Protein AF-A0A7V9PZM3-F1 (afdb_monomer)

Foldseek 3Di:
DDDDDDDDDDDDDDDDDPDDDDDDPPPPPPPPPDPPFFFDPVQLVVLLVVQVKDKAQQDCPDPLSVLLCVLLPPQWIWIDDPNFTKIKGAAPWQVSLVVSCVSSDDPPDQWDWDDDTRMIIIGGPVRVVVSVSSVVSGDD

Sequence (140 aa):
MKAIASISAAVALAAVAAACGDGGASAGTTAVALPTEQYSLAATSRCLRTKDATIGPLRPRDARLRAMRDLAQRTSREVRLQGDIVGIAFQRDEAAASLLIELLRIPSDPYRLVQAGNVVVMSRRADRAAHSVVVNCLRP

Solvent-accessible surface area (backbone atoms only — not comparable to full-atom values): 8541 Å² total; per-residue (Å²): 142,81,85,87,82,86,82,87,87,87,80,89,81,89,85,86,86,87,77,90,75,88,89,75,90,71,78,76,75,75,75,72,73,72,77,71,79,54,60,33,71,67,48,19,49,52,48,36,45,79,67,70,32,49,76,46,74,48,64,62,85,45,73,65,49,31,49,48,30,68,75,44,42,89,42,24,27,26,39,35,38,100,85,30,56,31,42,37,28,56,41,96,36,45,69,57,22,53,50,50,49,60,74,65,62,58,90,92,52,72,58,47,77,44,78,56,69,17,28,33,39,38,27,40,78,85,24,49,69,48,46,53,54,52,63,74,28,64,30,80

Secondary structure (DSSP, 8-state):
----------------------------------------HHHHHHHHHHTT-EEEE---SSHHHHHHHHHHGGGEEEEEETTEEEEEEE-SSHHHHHHHHHHH--TT-SEEEEEETTEEEEEESTTHHHHHHHHHT---

Mean predicted aligned error: 12.62 Å

Radius of gyration: 24.44 Å; Cα contacts (8 Å, |Δi|>4): 191; chains: 1; bounding box: 77×36×56 Å

pLDDT: mean 82.35, std 21.05, range [37.53, 97.69]

Structure (mmCIF, N/CA/C/O backbone):
data_AF-A0A7V9PZM3-F1
#
_entry.id   AF-A0A7V9PZM3-F1
#
loop_
_atom_site.group_PDB
_atom_site.id
_atom_site.type_symbol
_atom_site.label_atom_id
_atom_site.label_alt_id
_atom_site.label_comp_id
_atom_site.label_asym_id
_atom_site.label_entity_id
_atom_site.label_seq_id
_atom_site.pdbx_PDB_ins_code
_atom_site.Cartn_x
_atom_site.Cartn_y
_atom_site.Cartn_z
_atom_site.occupancy
_atom_site.B_iso_or_equiv
_atom_site.auth_seq_id
_atom_site.auth_comp_id
_atom_site.auth_asym_id
_atom_site.auth_atom_id
_atom_site.pdbx_PDB_model_num
ATOM 1 N N . MET A 1 1 ? 60.271 16.947 7.441 1.00 45.50 1 MET A N 1
ATOM 2 C CA . MET A 1 1 ? 60.691 16.930 6.023 1.00 45.50 1 MET A CA 1
ATOM 3 C C . MET A 1 1 ? 60.392 15.561 5.434 1.00 45.50 1 MET A C 1
ATOM 5 O O . MET A 1 1 ? 61.050 14.605 5.817 1.00 45.50 1 MET A O 1
ATOM 9 N N . LYS A 1 2 ? 59.395 15.451 4.553 1.00 37.53 2 LYS A N 1
ATOM 10 C CA . LYS A 1 2 ? 59.352 14.437 3.487 1.00 37.53 2 LYS A CA 1
ATOM 11 C C . LYS A 1 2 ? 58.273 14.852 2.490 1.00 37.53 2 LYS A C 1
ATOM 13 O O . LYS A 1 2 ? 57.110 14.991 2.850 1.00 37.53 2 LYS A O 1
ATOM 18 N N . ALA A 1 3 ? 58.741 15.180 1.293 1.00 37.69 3 ALA A N 1
ATOM 19 C CA . ALA A 1 3 ? 57.973 15.685 0.171 1.00 37.69 3 ALA A CA 1
ATOM 20 C C . ALA A 1 3 ? 57.077 14.586 -0.409 1.00 37.69 3 ALA A C 1
ATOM 22 O O . ALA A 1 3 ? 57.507 13.439 -0.516 1.00 37.69 3 ALA A O 1
ATOM 23 N N . ILE A 1 4 ? 55.860 14.948 -0.813 1.00 48.19 4 ILE A N 1
ATOM 24 C CA . ILE A 1 4 ? 55.022 14.109 -1.670 1.00 48.19 4 ILE A CA 1
ATOM 25 C C . ILE A 1 4 ? 55.064 14.767 -3.045 1.00 48.19 4 ILE A C 1
ATOM 27 O O . ILE A 1 4 ? 54.527 15.855 -3.245 1.00 48.19 4 ILE A O 1
ATOM 31 N N . ALA A 1 5 ? 55.824 14.136 -3.935 1.00 44.22 5 ALA A N 1
ATOM 32 C CA . ALA A 1 5 ? 56.025 14.548 -5.310 1.00 44.22 5 ALA A CA 1
ATOM 33 C C . ALA A 1 5 ? 54.832 14.145 -6.190 1.00 44.22 5 ALA A C 1
ATOM 35 O O . ALA A 1 5 ? 54.188 13.116 -5.989 1.00 44.22 5 ALA A O 1
ATOM 36 N N . SER A 1 6 ? 54.580 15.005 -7.163 1.00 46.09 6 SER A N 1
ATOM 37 C CA . SER A 1 6 ? 53.597 14.982 -8.239 1.00 46.09 6 SER A CA 1
ATOM 38 C C . SER A 1 6 ? 53.897 13.948 -9.334 1.00 46.09 6 SER A C 1
ATOM 40 O O . SER A 1 6 ? 55.053 13.777 -9.707 1.00 46.09 6 SER A O 1
ATOM 42 N N . ILE A 1 7 ? 52.851 13.341 -9.915 1.00 47.91 7 ILE A N 1
ATOM 43 C CA . ILE A 1 7 ? 52.845 12.665 -11.235 1.00 47.91 7 ILE A CA 1
ATOM 44 C C . ILE A 1 7 ? 51.421 12.865 -11.802 1.00 47.91 7 ILE A C 1
ATOM 46 O O . ILE A 1 7 ? 50.461 12.409 -11.194 1.00 47.91 7 ILE A O 1
ATOM 50 N N . SER A 1 8 ? 51.185 13.824 -12.702 1.00 42.91 8 SER A N 1
ATOM 51 C CA . SER A 1 8 ? 51.320 13.790 -14.175 1.00 42.91 8 SER A CA 1
ATOM 52 C C . SER A 1 8 ? 50.243 12.963 -14.895 1.00 42.91 8 SER A C 1
ATOM 54 O O . SER A 1 8 ? 50.032 11.788 -14.621 1.00 42.91 8 SER A O 1
ATOM 56 N N . ALA A 1 9 ? 49.567 13.652 -15.816 1.00 46.47 9 ALA A N 1
ATOM 57 C CA . ALA A 1 9 ? 48.402 13.258 -16.599 1.00 46.47 9 ALA A CA 1
ATOM 58 C C . ALA A 1 9 ? 48.686 12.226 -17.704 1.00 46.47 9 ALA A C 1
ATOM 60 O O . ALA A 1 9 ? 49.789 12.182 -18.242 1.00 46.47 9 ALA A O 1
ATOM 61 N N . ALA A 1 10 ? 47.643 11.512 -18.140 1.00 43.69 10 ALA A N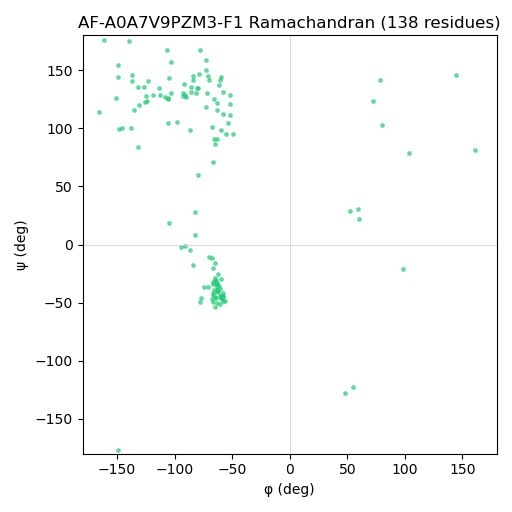 1
ATOM 62 C CA . ALA A 1 10 ? 47.546 10.984 -19.500 1.00 43.69 10 ALA A CA 1
ATOM 63 C C . ALA A 1 10 ? 46.072 10.869 -19.931 1.00 43.69 10 ALA A C 1
ATOM 65 O O . ALA A 1 10 ? 45.243 10.280 -19.241 1.00 43.69 10 ALA A O 1
ATOM 66 N N . VAL A 1 11 ? 45.777 11.488 -21.071 1.00 46.22 11 VAL A N 1
ATOM 67 C CA . VAL A 1 11 ? 44.507 11.508 -21.809 1.00 46.22 11 VAL A CA 1
ATOM 68 C C . VAL A 1 11 ? 44.632 10.557 -23.010 1.00 46.22 11 VAL A C 1
ATOM 70 O O . VAL A 1 11 ? 45.738 10.368 -23.511 1.00 46.22 11 VAL A O 1
ATOM 73 N N . ALA A 1 12 ? 43.476 10.090 -23.509 1.00 41.25 12 ALA A N 1
ATOM 74 C CA . ALA A 1 12 ? 43.221 9.378 -24.777 1.00 41.25 12 ALA A CA 1
ATOM 75 C C . ALA A 1 12 ? 43.587 7.874 -24.786 1.00 41.25 12 ALA A C 1
ATOM 77 O O . ALA A 1 12 ? 44.549 7.460 -24.162 1.00 41.25 12 ALA A O 1
ATOM 78 N N . LEU A 1 13 ? 42.839 6.964 -25.419 1.00 43.78 13 LEU A N 1
ATOM 79 C CA . LEU A 1 13 ? 42.109 7.041 -26.684 1.00 43.78 13 LEU A CA 1
ATOM 80 C C . LEU A 1 13 ? 40.855 6.145 -26.660 1.00 43.78 13 LEU A C 1
ATOM 82 O O . LEU A 1 13 ? 40.885 5.025 -26.155 1.00 43.78 13 LEU A O 1
ATOM 86 N N . ALA A 1 14 ? 39.791 6.611 -27.312 1.00 43.50 14 ALA A N 1
ATOM 87 C CA . ALA A 1 14 ? 38.744 5.751 -27.854 1.00 43.50 14 ALA A CA 1
ATOM 88 C C . ALA A 1 14 ? 39.159 5.219 -29.238 1.00 43.50 14 ALA A C 1
ATOM 90 O O . ALA A 1 14 ? 39.750 5.971 -30.011 1.00 43.50 14 ALA A O 1
ATOM 91 N N . ALA A 1 15 ? 38.771 3.976 -29.553 1.00 42.72 15 ALA A N 1
ATOM 92 C CA . ALA A 1 15 ? 38.011 3.586 -30.753 1.00 42.72 15 ALA A CA 1
ATOM 93 C C . ALA A 1 15 ? 38.395 2.213 -31.351 1.00 42.72 15 ALA A C 1
ATOM 95 O O . ALA A 1 15 ? 39.558 1.837 -31.442 1.00 42.72 15 ALA A O 1
ATOM 96 N N . VAL A 1 16 ? 37.339 1.578 -3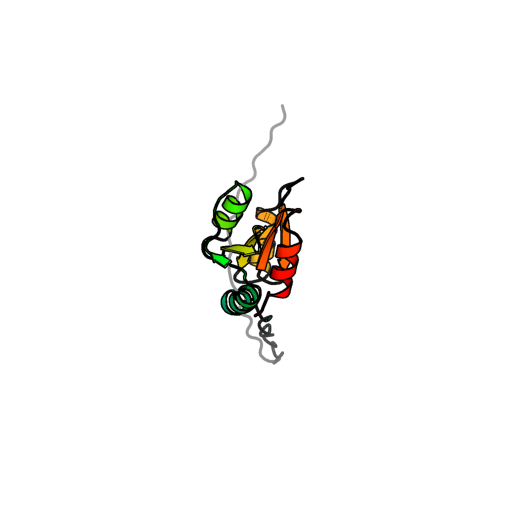1.874 1.00 48.09 16 VAL A N 1
ATOM 97 C CA . VAL A 1 16 ? 37.260 0.535 -32.912 1.00 48.09 16 VAL A CA 1
ATOM 98 C C . VAL A 1 16 ? 37.553 -0.915 -32.511 1.00 48.09 16 VAL A C 1
ATOM 100 O O . VAL A 1 16 ? 38.685 -1.381 -32.514 1.00 48.09 16 VAL A O 1
ATOM 103 N N . ALA A 1 17 ? 36.469 -1.680 -32.370 1.00 46.84 17 ALA A N 1
ATOM 104 C CA . ALA A 1 17 ? 36.431 -3.077 -32.788 1.00 46.84 17 ALA A CA 1
ATOM 105 C C . ALA A 1 17 ? 35.153 -3.306 -33.612 1.00 46.84 17 ALA A C 1
ATOM 107 O O . ALA A 1 17 ? 34.114 -3.707 -33.094 1.00 46.84 17 ALA A O 1
ATOM 108 N N . ALA A 1 18 ? 35.229 -2.990 -34.907 1.00 48.56 18 ALA A N 1
ATOM 109 C CA . ALA A 1 18 ? 34.333 -3.540 -35.913 1.00 48.56 18 ALA A CA 1
ATOM 110 C C . ALA A 1 18 ? 34.944 -4.868 -36.373 1.00 48.56 18 ALA A C 1
ATOM 112 O O . ALA A 1 18 ? 35.881 -4.881 -37.169 1.00 48.56 18 ALA A O 1
ATOM 113 N N . ALA A 1 19 ? 34.454 -5.979 -35.829 1.00 45.75 19 ALA A N 1
ATOM 114 C CA . ALA A 1 19 ? 34.777 -7.310 -36.320 1.00 45.75 19 ALA A CA 1
ATOM 115 C C . ALA A 1 19 ? 33.636 -7.772 -37.233 1.00 45.75 19 ALA A C 1
ATOM 117 O O . ALA A 1 19 ? 32.549 -8.105 -36.764 1.00 45.75 19 ALA A O 1
ATOM 118 N N . CYS A 1 20 ? 33.886 -7.757 -38.543 1.00 50.56 20 CYS A N 1
ATOM 119 C CA . CYS A 1 20 ? 33.139 -8.578 -39.487 1.00 50.56 20 CYS A CA 1
ATOM 120 C C . CYS A 1 20 ? 33.590 -10.028 -39.286 1.00 50.56 20 CYS A C 1
ATOM 122 O O . CYS A 1 20 ? 34.767 -10.338 -39.460 1.00 50.56 20 CYS A O 1
ATOM 124 N N . GLY A 1 21 ? 32.658 -10.889 -38.894 1.00 44.50 21 GLY A N 1
ATOM 125 C CA . GLY A 1 21 ? 32.854 -12.327 -38.788 1.00 44.50 21 GLY A CA 1
ATOM 126 C C . GLY A 1 21 ? 31.557 -13.027 -39.164 1.00 44.50 21 GLY A C 1
ATOM 127 O O . GLY A 1 21 ? 30.622 -13.075 -38.368 1.00 44.50 21 GLY A O 1
ATOM 128 N N . ASP A 1 22 ? 31.508 -13.516 -40.399 1.00 49.62 22 ASP A N 1
ATOM 129 C CA . ASP A 1 22 ? 30.539 -14.492 -40.883 1.00 49.62 22 ASP A CA 1
ATOM 130 C C . ASP A 1 22 ? 30.620 -15.796 -40.075 1.00 49.62 22 ASP A C 1
ATOM 132 O O . ASP A 1 22 ? 31.707 -16.267 -39.740 1.00 49.62 22 ASP A O 1
ATOM 136 N N . GLY A 1 23 ? 29.463 -16.425 -39.851 1.00 52.81 23 GLY A N 1
ATOM 137 C CA . GLY A 1 23 ? 29.387 -17.849 -39.517 1.00 52.81 23 GLY A CA 1
ATOM 138 C C . GLY A 1 23 ? 29.110 -18.169 -38.051 1.00 52.81 23 GLY A C 1
ATOM 139 O O . GLY A 1 23 ? 29.988 -18.601 -37.313 1.00 52.81 23 GLY A O 1
ATOM 140 N N . GLY A 1 24 ? 27.844 -18.053 -37.656 1.00 42.19 24 GLY A N 1
ATOM 141 C CA . GLY A 1 24 ? 27.352 -18.612 -36.403 1.00 42.19 24 GLY A CA 1
ATOM 142 C C . GLY A 1 24 ? 26.050 -17.960 -35.985 1.00 42.19 24 GLY A C 1
ATOM 143 O O . GLY A 1 24 ? 26.052 -17.057 -35.155 1.00 42.19 24 GLY A O 1
ATOM 144 N N . ALA A 1 25 ? 24.931 -18.413 -36.554 1.00 51.81 25 ALA A N 1
ATOM 145 C CA . ALA A 1 25 ? 23.600 -18.102 -36.050 1.00 51.81 25 ALA A CA 1
ATOM 146 C C . ALA A 1 25 ? 23.409 -18.757 -34.669 1.00 51.81 25 ALA A C 1
ATOM 148 O O . ALA A 1 25 ? 22.675 -19.728 -34.511 1.00 51.81 25 ALA A O 1
ATOM 149 N N . SER A 1 26 ? 24.093 -18.231 -33.654 1.00 45.50 26 SER A N 1
ATOM 150 C CA . SER A 1 26 ? 23.650 -18.363 -32.277 1.00 45.50 26 SER A CA 1
ATOM 151 C C . SER A 1 26 ? 22.386 -17.538 -32.190 1.00 45.50 26 SER A C 1
ATOM 153 O O . SER A 1 26 ? 22.433 -16.309 -32.156 1.00 45.50 26 SER A O 1
ATOM 155 N N . ALA A 1 27 ? 21.255 -18.237 -32.236 1.00 50.03 27 ALA A N 1
ATOM 156 C CA . ALA A 1 27 ? 19.959 -17.713 -31.870 1.00 50.03 27 ALA A CA 1
ATOM 157 C C . ALA A 1 27 ? 20.106 -17.035 -30.505 1.00 50.03 27 ALA A C 1
ATOM 159 O O . ALA A 1 27 ? 20.090 -17.679 -29.457 1.00 50.03 27 ALA A O 1
ATOM 160 N N . GLY A 1 28 ? 20.315 -15.719 -30.531 1.00 40.00 28 GLY A N 1
ATOM 161 C CA . GLY A 1 28 ? 20.123 -14.865 -29.384 1.00 40.00 28 GLY A CA 1
ATOM 162 C C . GLY A 1 28 ? 18.641 -14.929 -29.091 1.00 40.00 28 GLY A C 1
ATOM 163 O O . GLY A 1 28 ? 17.866 -14.134 -29.619 1.00 40.00 28 GLY A O 1
ATOM 164 N N . THR A 1 29 ? 18.241 -15.933 -28.313 1.00 48.47 29 THR A N 1
ATOM 165 C CA . THR A 1 29 ? 16.944 -15.976 -27.663 1.00 48.47 29 THR A CA 1
ATOM 166 C C . THR A 1 29 ? 16.872 -14.693 -26.863 1.00 48.47 29 THR A C 1
ATOM 168 O O . THR A 1 29 ? 17.411 -14.584 -25.763 1.00 48.47 29 THR A O 1
ATOM 171 N N . THR A 1 30 ? 16.255 -13.682 -27.468 1.00 52.50 30 THR A N 1
ATOM 172 C CA . THR A 1 30 ? 15.800 -12.505 -26.758 1.00 52.50 30 THR A CA 1
ATOM 173 C C . THR A 1 30 ? 14.714 -13.068 -25.868 1.00 52.50 30 THR A C 1
ATOM 175 O O . THR A 1 30 ? 13.588 -13.279 -26.312 1.00 52.50 30 THR A O 1
ATOM 178 N N . ALA A 1 31 ? 15.095 -13.472 -24.657 1.00 52.53 31 ALA A N 1
ATOM 179 C CA . ALA A 1 31 ? 14.150 -13.857 -23.637 1.00 52.53 31 ALA A CA 1
ATOM 180 C C . ALA A 1 31 ? 13.347 -12.592 -23.350 1.00 52.53 31 ALA A C 1
ATOM 182 O O . ALA A 1 31 ? 13.747 -11.741 -22.558 1.00 52.53 31 ALA A O 1
ATOM 183 N N . VAL A 1 32 ? 12.247 -12.426 -24.083 1.00 51.75 32 VAL A N 1
ATOM 184 C CA . VAL A 1 32 ? 11.179 -11.514 -23.720 1.00 51.75 32 VAL A CA 1
ATOM 185 C C . VAL A 1 32 ? 10.725 -12.036 -22.371 1.00 51.75 32 VAL A C 1
ATOM 187 O O . VAL A 1 32 ? 10.055 -13.065 -22.299 1.00 51.75 32 VAL A O 1
ATOM 190 N N . ALA A 1 33 ? 11.207 -11.403 -21.301 1.00 54.44 33 ALA A N 1
ATOM 191 C CA . ALA A 1 33 ? 10.730 -11.679 -19.964 1.00 54.44 33 ALA A CA 1
ATOM 192 C C . ALA A 1 33 ? 9.208 -11.551 -20.034 1.00 54.44 33 ALA A C 1
ATOM 194 O O . ALA A 1 33 ? 8.685 -10.471 -20.322 1.00 54.44 33 ALA A O 1
ATOM 195 N N . LEU A 1 34 ? 8.514 -12.682 -19.885 1.00 45.44 34 LEU A N 1
ATOM 196 C CA . LEU A 1 34 ? 7.064 -12.699 -19.785 1.00 45.44 34 LEU A CA 1
ATOM 197 C C . LEU A 1 34 ? 6.707 -11.700 -18.682 1.00 45.44 34 LEU A C 1
ATOM 199 O O . LEU A 1 34 ? 7.326 -11.764 -17.615 1.00 45.44 34 LEU A O 1
ATOM 203 N N . PRO A 1 35 ? 5.797 -10.746 -18.929 1.00 53.59 35 PRO A N 1
ATOM 204 C CA . PRO A 1 35 ? 5.417 -9.803 -17.898 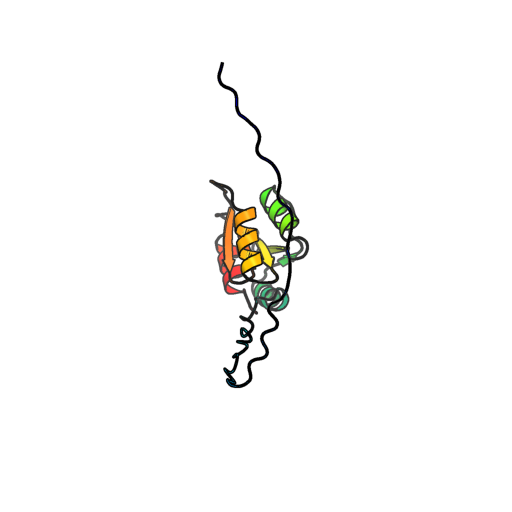1.00 53.59 35 PRO A CA 1
ATOM 205 C C . PRO A 1 35 ? 4.886 -10.611 -16.717 1.00 53.59 35 PRO A C 1
ATOM 207 O O . PRO A 1 35 ? 3.849 -11.264 -16.825 1.00 53.59 35 PRO A O 1
ATOM 210 N N . THR A 1 36 ? 5.617 -10.598 -15.602 1.00 62.72 36 THR A N 1
ATOM 211 C CA . THR A 1 36 ? 5.076 -11.018 -14.313 1.00 62.72 36 THR A CA 1
ATOM 212 C C . THR A 1 36 ? 3.793 -10.221 -14.136 1.00 62.72 36 THR A C 1
ATOM 214 O O . THR A 1 36 ? 3.839 -8.992 -14.228 1.00 62.72 36 THR A O 1
ATOM 217 N N . GLU A 1 37 ? 2.652 -10.897 -13.990 1.00 80.44 37 GLU A N 1
ATOM 218 C CA . GLU A 1 37 ? 1.359 -10.232 -13.846 1.00 80.44 37 GLU A CA 1
ATOM 219 C C . GLU A 1 37 ? 1.438 -9.227 -12.686 1.00 80.44 37 GLU A C 1
ATOM 221 O O . GLU A 1 37 ? 1.503 -9.596 -11.513 1.00 80.44 37 GLU A O 1
ATOM 226 N N . GLN A 1 38 ? 1.523 -7.939 -13.027 1.00 90.06 38 GLN A N 1
ATOM 227 C CA . GLN A 1 38 ? 1.712 -6.877 -12.050 1.00 90.06 38 GLN A CA 1
ATOM 228 C C . GLN A 1 38 ? 0.382 -6.548 -11.410 1.00 90.06 38 GLN A C 1
ATOM 230 O O . GLN A 1 38 ? -0.596 -6.329 -12.118 1.00 90.06 38 GLN A O 1
ATOM 235 N N . TYR A 1 39 ? 0.365 -6.404 -10.088 1.00 94.00 39 TYR A N 1
ATOM 236 C CA . TYR A 1 39 ? -0.831 -5.979 -9.385 1.00 94.00 39 TYR A CA 1
ATOM 237 C C . TYR A 1 39 ? -1.308 -4.619 -9.896 1.00 94.00 39 TYR A C 1
ATOM 239 O O . TYR A 1 39 ? -0.542 -3.648 -9.947 1.00 94.00 39 TYR A O 1
ATOM 247 N N . SER A 1 40 ? -2.600 -4.526 -10.209 1.00 94.69 40 SER A N 1
ATOM 248 C CA . SER A 1 40 ? -3.243 -3.282 -10.606 1.00 94.69 40 SER A CA 1
ATOM 249 C C . SER A 1 40 ? -4.103 -2.710 -9.487 1.00 94.69 40 SER A C 1
ATOM 251 O O . SER A 1 40 ? -4.809 -3.403 -8.742 1.00 94.69 40 SER A O 1
ATOM 253 N N . LEU A 1 41 ? -4.100 -1.378 -9.396 1.00 94.12 41 LEU A N 1
ATOM 254 C CA . LEU A 1 41 ? -4.970 -0.661 -8.470 1.00 94.12 41 LEU A CA 1
ATOM 255 C C . LEU A 1 41 ? -6.449 -0.915 -8.793 1.00 94.12 41 LEU A C 1
ATOM 257 O O . LEU A 1 41 ? -7.267 -1.001 -7.881 1.00 94.12 41 LEU A O 1
ATOM 261 N N . ALA A 1 42 ? -6.806 -1.039 -10.073 1.00 94.56 42 ALA A N 1
ATOM 262 C CA . ALA A 1 42 ? -8.188 -1.227 -10.496 1.00 94.56 42 ALA A CA 1
ATOM 263 C C . ALA A 1 42 ? -8.755 -2.566 -9.998 1.00 94.56 42 ALA A C 1
ATOM 265 O O . ALA A 1 42 ? -9.774 -2.557 -9.297 1.00 94.56 42 ALA A O 1
ATOM 266 N N . ALA A 1 43 ? -8.080 -3.687 -10.279 1.00 95.69 43 ALA A N 1
ATOM 267 C CA . ALA A 1 43 ? -8.524 -5.015 -9.857 1.00 95.69 43 ALA A CA 1
ATOM 268 C C . ALA A 1 43 ? -8.508 -5.155 -8.329 1.00 95.69 43 ALA A C 1
ATOM 270 O O . ALA A 1 43 ? -9.514 -5.544 -7.724 1.00 95.69 43 ALA A O 1
ATOM 271 N N . THR A 1 44 ? -7.424 -4.706 -7.691 1.00 96.50 44 THR A N 1
ATOM 272 C CA . THR A 1 44 ? -7.307 -4.682 -6.226 1.00 96.50 44 THR A CA 1
ATOM 273 C C . THR A 1 44 ? -8.429 -3.856 -5.590 1.00 96.50 44 THR A C 1
ATOM 275 O O . THR A 1 44 ? -9.079 -4.295 -4.640 1.00 96.50 44 THR A O 1
ATOM 278 N N . SER A 1 45 ? -8.736 -2.676 -6.146 1.00 96.44 45 SER A N 1
ATOM 279 C CA . SER A 1 45 ? -9.798 -1.811 -5.620 1.00 96.44 45 SER A CA 1
ATOM 280 C C . SER A 1 45 ? -11.185 -2.435 -5.719 1.00 96.44 45 SER A C 1
ATOM 282 O O . SER A 1 45 ? -12.038 -2.169 -4.875 1.00 96.44 45 SER A O 1
ATOM 284 N N . ARG A 1 46 ? -11.432 -3.266 -6.738 1.00 97.50 46 ARG A N 1
ATOM 285 C CA . ARG A 1 46 ? -12.698 -3.985 -6.883 1.00 97.50 46 ARG A CA 1
ATOM 286 C C . ARG A 1 46 ? -12.861 -4.999 -5.754 1.00 97.50 46 ARG A C 1
ATOM 288 O O . ARG A 1 46 ? -13.883 -4.956 -5.079 1.00 97.50 46 ARG A O 1
ATOM 295 N N . CYS A 1 47 ? -11.845 -5.826 -5.493 1.00 97.69 47 CYS A N 1
ATOM 296 C CA . CYS A 1 47 ? -11.862 -6.770 -4.370 1.00 97.69 47 CYS A CA 1
ATOM 297 C C . CYS A 1 47 ? -12.059 -6.051 -3.031 1.00 97.69 47 CYS A C 1
ATOM 299 O O . CYS A 1 47 ? -12.954 -6.394 -2.264 1.00 97.69 47 CYS A O 1
ATOM 301 N N . LEU A 1 48 ? -11.288 -4.993 -2.782 1.00 97.62 48 LEU A N 1
ATOM 302 C CA . LEU A 1 48 ? -11.372 -4.215 -1.548 1.00 97.62 48 LEU A CA 1
ATOM 303 C C . LEU A 1 48 ? -12.774 -3.633 -1.305 1.00 97.62 48 LEU A C 1
ATOM 305 O O . LEU A 1 48 ? -13.284 -3.719 -0.192 1.00 97.62 48 LEU A O 1
ATOM 309 N N . ARG A 1 49 ? -13.440 -3.113 -2.344 1.00 96.94 49 ARG A N 1
ATOM 310 C CA . ARG A 1 49 ? -14.822 -2.619 -2.224 1.00 96.94 49 ARG A CA 1
ATOM 311 C C . ARG A 1 49 ? -15.823 -3.722 -1.870 1.00 96.94 49 ARG A C 1
ATOM 313 O O . ARG A 1 49 ? -16.741 -3.452 -1.114 1.00 96.94 49 ARG A O 1
ATOM 320 N N . THR A 1 50 ? -15.634 -4.958 -2.348 1.00 97.69 50 THR A N 1
ATOM 321 C CA . THR A 1 50 ? -16.485 -6.101 -1.933 1.00 97.69 50 THR A CA 1
ATOM 322 C C . THR A 1 50 ? -16.295 -6.506 -0.470 1.00 97.69 50 THR A C 1
ATOM 324 O O . THR A 1 50 ? -17.064 -7.305 0.053 1.00 97.69 50 THR A O 1
ATOM 327 N N . LYS A 1 51 ? -15.256 -5.978 0.184 1.00 96.88 51 LYS A N 1
ATOM 328 C CA . LYS A 1 51 ? -14.973 -6.143 1.612 1.00 96.88 51 LYS A CA 1
ATOM 329 C C . LYS A 1 51 ? -15.317 -4.884 2.411 1.00 96.88 51 LYS A C 1
ATOM 331 O O . LYS A 1 51 ? -14.774 -4.706 3.491 1.00 96.88 51 LYS A O 1
ATOM 336 N N . ASP A 1 52 ? -16.140 -3.991 1.859 1.00 96.50 52 ASP A N 1
ATOM 337 C CA . ASP A 1 52 ? -16.539 -2.718 2.474 1.00 96.50 52 ASP A CA 1
ATOM 338 C C . ASP A 1 52 ? -15.370 -1.760 2.769 1.00 96.50 52 ASP A C 1
ATOM 340 O O . ASP A 1 52 ? -15.469 -0.852 3.599 1.00 96.50 52 ASP A O 1
ATOM 344 N N . ALA A 1 53 ? -14.240 -1.923 2.074 1.00 97.06 53 ALA A N 1
ATOM 345 C CA . ALA A 1 53 ? -13.111 -1.021 2.230 1.00 97.06 53 ALA A CA 1
ATOM 346 C C . ALA A 1 53 ? -13.317 0.275 1.432 1.00 97.06 53 ALA A C 1
ATOM 348 O O . ALA A 1 53 ? -13.651 0.265 0.242 1.00 97.06 53 ALA A O 1
ATOM 349 N N . THR A 1 54 ? -13.025 1.411 2.064 1.00 96.75 54 THR A N 1
ATOM 350 C CA . THR A 1 54 ? -12.97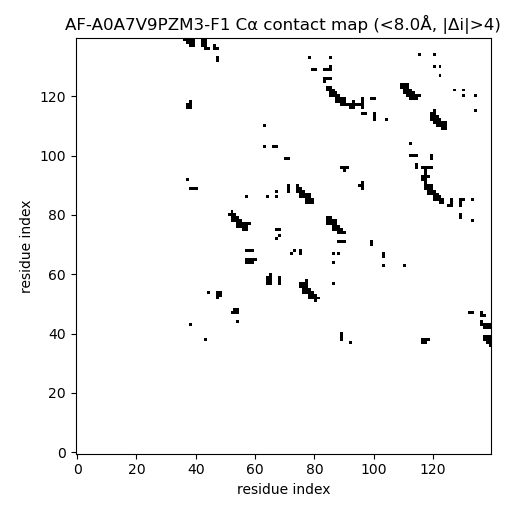6 2.713 1.387 1.00 96.75 54 THR A CA 1
ATOM 351 C C . THR A 1 54 ? -11.556 2.993 0.920 1.00 96.75 54 THR A C 1
ATOM 353 O O . THR A 1 54 ? -10.613 2.901 1.703 1.00 96.75 54 THR A O 1
ATOM 356 N N . ILE A 1 55 ? -11.401 3.374 -0.348 1.00 96.38 55 ILE A N 1
ATOM 357 C CA . ILE A 1 55 ? -10.096 3.615 -0.968 1.00 96.38 55 ILE A CA 1
ATOM 358 C C . ILE A 1 55 ? -10.029 5.069 -1.409 1.00 96.38 55 ILE A C 1
ATOM 360 O O . ILE A 1 55 ? -10.914 5.548 -2.118 1.00 96.38 55 ILE A O 1
ATOM 364 N N . GLY A 1 56 ? -8.973 5.768 -1.013 1.00 95.00 56 GLY A N 1
ATOM 365 C CA . GLY A 1 56 ? -8.800 7.180 -1.324 1.00 95.00 56 GLY A CA 1
ATOM 366 C C . GLY A 1 56 ? -7.338 7.590 -1.460 1.00 95.00 56 GLY A C 1
ATOM 367 O O . GLY A 1 56 ? -6.441 6.749 -1.378 1.00 95.00 56 GLY A O 1
ATOM 368 N N . PRO A 1 57 ? -7.071 8.885 -1.684 1.00 94.44 57 PRO A N 1
ATOM 369 C CA . PRO A 1 57 ? -5.711 9.406 -1.639 1.00 94.44 57 PRO A CA 1
ATOM 370 C C . PRO A 1 57 ? -5.107 9.190 -0.247 1.00 94.44 57 PRO A C 1
ATOM 372 O O . PRO A 1 57 ? -5.802 9.343 0.762 1.00 94.44 57 PRO A O 1
ATOM 375 N N . LEU A 1 58 ? -3.813 8.857 -0.201 1.00 93.69 58 LEU A N 1
ATOM 376 C CA . LEU A 1 58 ? -3.099 8.660 1.057 1.00 93.69 58 LEU A CA 1
ATOM 377 C C . LEU A 1 58 ? -3.062 9.963 1.862 1.00 93.69 58 LEU A C 1
ATOM 379 O O . LEU A 1 58 ? -2.487 10.957 1.405 1.00 93.69 58 LEU 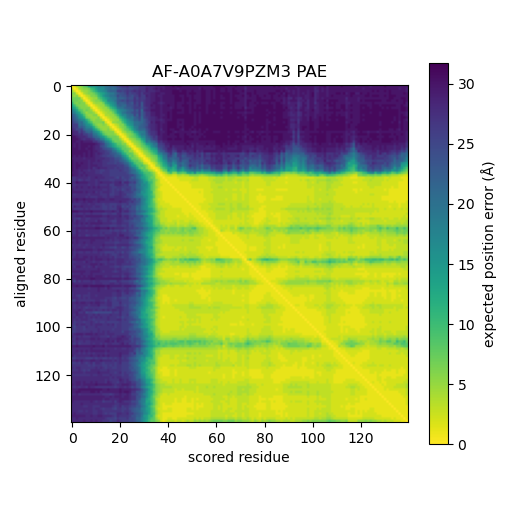A O 1
ATOM 383 N N . ARG A 1 59 ? -3.697 9.993 3.043 1.00 90.50 59 ARG A N 1
ATOM 384 C CA . ARG A 1 59 ? -3.723 11.205 3.868 1.00 90.50 59 ARG A CA 1
ATOM 385 C C . ARG A 1 59 ? -2.469 11.251 4.747 1.00 90.50 59 ARG A C 1
ATOM 387 O O . ARG A 1 59 ? -2.177 10.283 5.446 1.00 90.50 59 ARG A O 1
ATOM 394 N N . PRO A 1 60 ? -1.741 12.381 4.788 1.00 88.19 60 PRO A N 1
ATOM 395 C CA . PRO A 1 60 ? -0.487 12.509 5.532 1.00 88.19 60 PRO A CA 1
ATOM 396 C C . PRO A 1 60 ? -0.734 12.746 7.035 1.00 88.19 60 PRO A C 1
ATOM 398 O O . PRO A 1 60 ? -0.347 13.786 7.576 1.00 88.19 60 PRO A O 1
ATOM 401 N N . ARG A 1 61 ? -1.423 11.808 7.699 1.00 87.81 61 ARG A N 1
ATOM 402 C CA . ARG A 1 61 ? -1.809 11.904 9.121 1.00 87.81 61 ARG A CA 1
ATOM 403 C C . ARG A 1 61 ? -0.608 11.915 10.061 1.00 87.81 61 ARG A C 1
ATOM 405 O O . ARG A 1 61 ? -0.658 12.536 11.114 1.00 87.81 61 ARG A O 1
ATOM 412 N N . ASP A 1 62 ? 0.462 11.242 9.662 1.00 90.06 62 ASP A N 1
ATOM 413 C CA . ASP A 1 62 ? 1.743 11.251 10.352 1.00 90.06 62 ASP A CA 1
ATOM 414 C C . ASP A 1 62 ? 2.900 11.296 9.350 1.00 90.06 62 ASP A C 1
ATOM 416 O O . ASP A 1 62 ? 2.705 11.253 8.131 1.00 90.06 62 ASP A O 1
ATOM 420 N N . ALA A 1 63 ? 4.116 11.418 9.882 1.00 91.62 63 ALA A N 1
ATOM 421 C CA . ALA A 1 63 ? 5.333 11.525 9.089 1.00 91.62 63 ALA A CA 1
ATOM 422 C C . ALA A 1 63 ? 5.567 10.304 8.185 1.00 91.62 63 ALA A C 1
ATOM 424 O O . ALA A 1 63 ? 6.131 10.455 7.106 1.00 91.62 63 ALA A O 1
ATOM 425 N N . ARG A 1 64 ? 5.109 9.110 8.581 1.00 93.31 64 ARG A N 1
ATOM 426 C CA . ARG A 1 64 ? 5.345 7.864 7.840 1.00 93.31 64 ARG A CA 1
ATOM 427 C C . ARG A 1 64 ? 4.424 7.765 6.633 1.00 93.31 64 ARG A C 1
ATOM 429 O O . ARG A 1 64 ? 4.897 7.580 5.515 1.00 93.31 64 ARG A O 1
ATOM 436 N N . LEU A 1 65 ? 3.125 7.994 6.826 1.00 92.12 65 LEU A N 1
ATOM 437 C CA . LEU A 1 65 ? 2.158 8.063 5.724 1.00 92.12 65 LEU A CA 1
ATOM 438 C C . LEU A 1 65 ? 2.463 9.231 4.779 1.00 92.12 65 LEU A C 1
ATOM 440 O O . LEU A 1 65 ? 2.276 9.108 3.569 1.00 92.12 65 LEU A O 1
ATOM 444 N N . ARG A 1 66 ? 2.986 10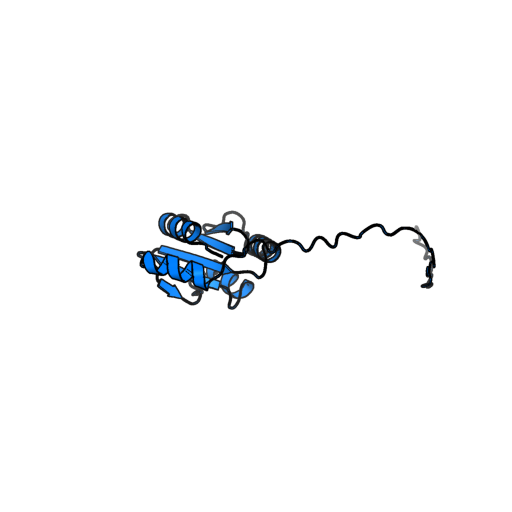.343 5.311 1.00 93.62 66 ARG A N 1
ATOM 445 C CA . ARG A 1 66 ? 3.501 11.452 4.501 1.00 93.62 66 ARG A CA 1
ATOM 446 C C . ARG A 1 66 ? 4.701 11.025 3.657 1.00 93.62 66 ARG A C 1
ATOM 448 O O . ARG A 1 66 ? 4.648 11.207 2.450 1.00 93.62 66 ARG A O 1
ATOM 455 N N . ALA A 1 67 ? 5.710 10.391 4.254 1.00 94.12 67 ALA A N 1
ATOM 456 C CA . ALA A 1 67 ? 6.886 9.904 3.532 1.00 94.12 67 ALA A CA 1
ATOM 457 C C . ALA A 1 67 ? 6.510 8.922 2.413 1.00 94.12 67 ALA A C 1
ATOM 459 O O . ALA A 1 67 ? 6.964 9.079 1.285 1.00 94.12 67 ALA A O 1
ATOM 460 N N . MET A 1 68 ? 5.617 7.962 2.684 1.00 95.06 68 MET A N 1
ATOM 461 C CA . MET A 1 68 ? 5.120 7.055 1.644 1.00 95.06 68 MET A CA 1
ATOM 462 C C . MET A 1 68 ? 4.437 7.819 0.511 1.00 95.06 68 MET A C 1
ATOM 464 O O . MET A 1 68 ? 4.709 7.542 -0.653 1.00 95.06 68 MET A O 1
ATOM 468 N N . ARG A 1 69 ? 3.557 8.772 0.829 1.00 94.62 69 ARG A N 1
ATOM 469 C CA . ARG A 1 69 ? 2.873 9.576 -0.187 1.00 94.62 69 ARG A CA 1
ATOM 470 C C . ARG A 1 69 ? 3.853 10.405 -1.010 1.00 94.62 69 ARG A C 1
ATOM 472 O O . ARG A 1 69 ? 3.655 10.539 -2.208 1.00 94.62 69 ARG A O 1
ATOM 479 N N . ASP A 1 70 ? 4.872 10.971 -0.384 1.00 94.56 70 ASP A N 1
ATOM 480 C CA . ASP A 1 70 ? 5.814 11.855 -1.061 1.00 94.56 70 ASP A CA 1
ATOM 481 C C . ASP A 1 70 ? 6.769 11.045 -1.964 1.00 94.56 70 ASP A C 1
ATOM 483 O O . ASP A 1 70 ? 7.045 11.457 -3.089 1.00 94.56 70 ASP A O 1
ATOM 487 N N . LEU A 1 71 ? 7.177 9.842 -1.536 1.00 94.06 71 LEU A N 1
ATOM 488 C CA . LEU A 1 71 ? 8.025 8.932 -2.317 1.00 94.06 71 LEU A CA 1
ATOM 489 C C . LEU A 1 71 ? 7.260 8.194 -3.427 1.00 94.06 71 LEU A C 1
ATOM 491 O O . LEU A 1 71 ? 7.719 8.138 -4.563 1.00 94.06 71 LEU A O 1
ATOM 495 N N . ALA A 1 72 ? 6.081 7.643 -3.125 1.00 92.44 72 ALA A N 1
ATOM 496 C CA . ALA A 1 72 ? 5.241 6.932 -4.096 1.00 92.44 72 ALA A CA 1
ATOM 497 C C . ALA A 1 72 ? 4.302 7.865 -4.883 1.00 92.44 72 ALA A C 1
ATOM 499 O O . ALA A 1 72 ? 3.574 7.438 -5.778 1.00 92.44 72 ALA A O 1
ATOM 500 N N . GLN A 1 73 ? 4.285 9.153 -4.550 1.00 88.75 73 GLN A N 1
ATOM 501 C CA . GLN A 1 73 ? 3.499 10.182 -5.222 1.00 88.75 73 GLN A CA 1
ATOM 502 C C . GLN A 1 73 ? 2.027 9.758 -5.435 1.00 88.75 73 GLN A C 1
ATOM 504 O O . GLN A 1 73 ? 1.321 9.329 -4.512 1.00 88.75 73 GLN A O 1
ATOM 509 N N . ARG A 1 74 ? 1.545 9.868 -6.683 1.00 87.12 74 ARG A N 1
ATOM 510 C CA . ARG A 1 74 ? 0.159 9.603 -7.099 1.00 87.12 74 ARG A CA 1
ATOM 511 C C . ARG A 1 74 ? -0.234 8.126 -7.057 1.00 87.12 74 ARG A C 1
ATOM 513 O O . ARG A 1 74 ? -1.430 7.844 -7.184 1.00 87.12 74 ARG A O 1
ATOM 520 N N . THR A 1 75 ? 0.718 7.211 -6.875 1.00 91.69 75 THR A N 1
ATOM 521 C CA . THR A 1 75 ? 0.458 5.765 -6.844 1.00 91.69 75 THR A CA 1
ATOM 522 C C . THR A 1 75 ? 0.181 5.231 -5.439 1.00 91.69 75 THR A C 1
ATOM 524 O O . THR A 1 75 ? -0.147 4.054 -5.277 1.00 91.69 75 THR A O 1
ATOM 527 N N . SER A 1 76 ? 0.239 6.106 -4.430 1.00 94.88 76 SER A N 1
ATOM 528 C CA . SER A 1 76 ? -0.170 5.800 -3.063 1.00 94.88 76 SER A CA 1
ATOM 529 C C . SER A 1 76 ? -1.681 5.961 -2.845 1.00 94.88 76 SER A C 1
ATOM 531 O O . SER A 1 76 ? -2.332 6.882 -3.364 1.00 94.88 76 SER A O 1
ATOM 533 N N . ARG A 1 77 ? -2.267 5.055 -2.063 1.00 96.50 77 ARG A N 1
ATOM 534 C CA . ARG A 1 77 ? -3.674 5.058 -1.654 1.00 96.50 77 ARG A CA 1
ATOM 535 C C . ARG A 1 77 ? -3.805 4.702 -0.183 1.00 96.50 77 ARG A C 1
ATOM 537 O O . ARG A 1 77 ? -3.052 3.891 0.342 1.00 96.50 77 ARG A O 1
ATOM 544 N N . GLU A 1 78 ? -4.787 5.311 0.462 1.00 96.56 78 GLU A N 1
ATOM 545 C CA . GLU A 1 78 ? -5.265 4.894 1.774 1.00 96.56 78 GLU A CA 1
ATOM 546 C C . GLU A 1 78 ? -6.394 3.894 1.575 1.00 96.56 78 GLU A C 1
ATOM 548 O O . GLU A 1 78 ? -7.355 4.190 0.860 1.00 96.56 78 GLU A O 1
ATOM 553 N N . VAL A 1 79 ? -6.294 2.745 2.226 1.00 97.19 79 VAL A N 1
ATOM 554 C CA . VAL A 1 79 ? -7.391 1.800 2.393 1.00 97.19 79 VAL A CA 1
ATOM 555 C C . VAL A 1 79 ? -7.860 1.896 3.833 1.00 97.19 79 VAL A C 1
ATOM 557 O O . VAL A 1 79 ? -7.058 1.778 4.760 1.00 97.19 79 VAL A O 1
ATOM 560 N N . ARG A 1 80 ? -9.159 2.122 4.016 1.00 96.88 80 ARG A N 1
ATOM 561 C CA . ARG A 1 80 ? -9.811 2.094 5.321 1.00 96.88 80 ARG A CA 1
ATOM 562 C C . ARG A 1 80 ? -10.770 0.931 5.401 1.00 96.88 80 ARG A C 1
ATOM 564 O O . ARG A 1 80 ? -11.644 0.816 4.543 1.00 96.88 80 ARG A O 1
ATOM 571 N N . LEU A 1 81 ? -10.644 0.141 6.455 1.00 96.12 81 LEU A N 1
ATOM 572 C CA . LEU A 1 81 ? -11.529 -0.978 6.736 1.00 96.12 81 LEU A CA 1
ATOM 573 C C . LEU A 1 81 ? -11.890 -0.945 8.219 1.00 96.12 81 LEU A C 1
ATOM 575 O O . LEU A 1 81 ? -11.007 -1.058 9.054 1.00 96.12 81 LEU A O 1
ATOM 579 N N . GLN A 1 82 ? -13.169 -0.745 8.547 1.00 92.56 82 GLN A N 1
ATOM 580 C CA . GLN A 1 82 ? -13.660 -0.759 9.938 1.00 92.56 82 GLN A CA 1
ATOM 581 C C . GLN A 1 82 ? -12.897 0.173 10.911 1.00 92.56 82 GLN A C 1
ATOM 583 O O . GLN A 1 82 ? -12.843 -0.076 12.108 1.00 92.56 82 GLN A O 1
ATOM 588 N N . GLY A 1 83 ? -12.324 1.271 10.406 1.00 91.44 83 GLY A N 1
ATOM 589 C CA . GLY A 1 83 ? -11.538 2.229 11.196 1.00 91.44 83 GLY A CA 1
ATOM 590 C C . GLY A 1 83 ? -10.021 2.042 11.101 1.00 91.44 83 GLY A C 1
ATOM 591 O O . GLY A 1 83 ? -9.296 3.023 11.279 1.00 91.44 83 GLY A O 1
ATOM 592 N N . ASP A 1 84 ? -9.559 0.853 10.713 1.00 95.56 84 ASP A N 1
ATOM 593 C CA . ASP A 1 84 ? -8.147 0.548 10.476 1.00 95.56 84 ASP A CA 1
ATOM 594 C C . ASP A 1 84 ? -7.653 1.194 9.181 1.00 95.56 84 ASP A C 1
ATOM 596 O O . ASP A 1 84 ? -8.411 1.375 8.217 1.00 95.56 84 ASP A O 1
ATOM 600 N N . ILE A 1 85 ? -6.360 1.529 9.146 1.00 95.25 85 ILE A N 1
ATOM 601 C CA . ILE A 1 85 ? -5.742 2.239 8.022 1.00 95.25 85 ILE A CA 1
ATOM 602 C C . ILE A 1 85 ? -4.551 1.462 7.477 1.00 95.25 85 ILE A C 1
ATOM 604 O O . ILE A 1 85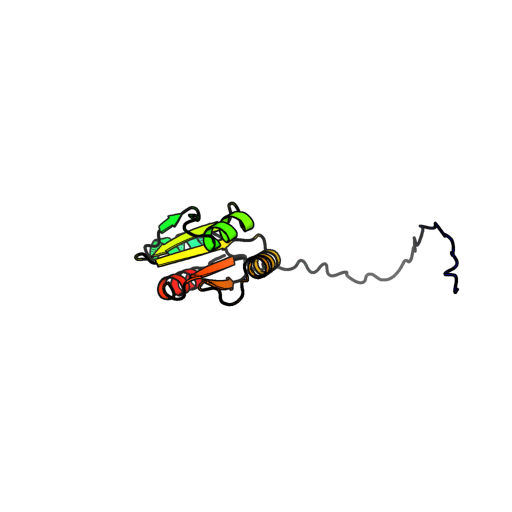 ? -3.599 1.146 8.188 1.00 95.25 85 ILE A O 1
ATOM 608 N N . VAL A 1 86 ? -4.566 1.245 6.165 1.00 97.06 86 VAL A N 1
ATOM 609 C CA . VAL A 1 86 ? -3.455 0.651 5.424 1.00 97.06 86 VAL A CA 1
ATOM 610 C C . VAL A 1 86 ? -3.078 1.574 4.271 1.00 97.06 86 VAL A C 1
ATOM 612 O O . VAL A 1 86 ? -3.905 1.904 3.422 1.00 97.06 86 VAL A O 1
ATOM 615 N N . GLY A 1 87 ? -1.821 2.006 4.235 1.00 96.88 87 GLY A N 1
ATOM 616 C CA . GLY A 1 87 ? -1.240 2.659 3.069 1.00 96.88 87 GLY A CA 1
ATOM 617 C C . GLY A 1 87 ? -0.806 1.607 2.056 1.00 96.88 87 GLY A C 1
ATOM 618 O O . GLY A 1 87 ? -0.118 0.655 2.415 1.00 96.88 87 GLY A 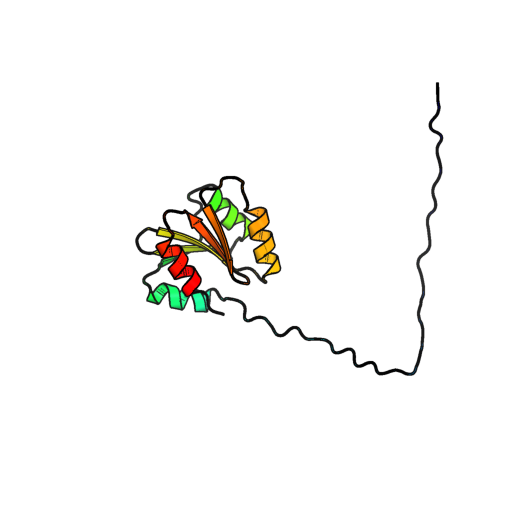O 1
ATOM 619 N N . ILE A 1 88 ? -1.189 1.767 0.795 1.00 97.38 88 ILE A N 1
ATOM 620 C CA . ILE A 1 88 ? -0.694 0.938 -0.308 1.00 97.38 88 ILE A CA 1
ATOM 621 C C . ILE A 1 88 ? -0.069 1.824 -1.373 1.00 97.38 88 ILE A C 1
ATOM 623 O O . ILE A 1 88 ? -0.590 2.898 -1.664 1.00 97.38 88 ILE A O 1
ATOM 627 N N . ALA A 1 89 ? 1.031 1.380 -1.965 1.00 97.56 89 ALA A N 1
ATOM 628 C CA . ALA A 1 89 ? 1.710 2.072 -3.049 1.00 97.56 89 ALA A CA 1
ATOM 629 C C . ALA A 1 89 ? 1.987 1.100 -4.194 1.00 97.56 89 ALA A C 1
ATOM 631 O O . ALA A 1 89 ? 2.694 0.114 -4.004 1.00 97.56 89 ALA A O 1
ATOM 632 N N . PHE A 1 90 ? 1.443 1.393 -5.374 1.00 96.38 90 PHE A N 1
ATOM 633 C CA . PHE A 1 90 ? 1.694 0.619 -6.590 1.00 96.38 90 PHE A CA 1
ATOM 634 C C . PHE A 1 90 ? 2.903 1.193 -7.326 1.00 96.38 90 PHE A C 1
ATOM 636 O O . PHE A 1 90 ? 2.946 2.384 -7.618 1.00 96.38 90 PHE A O 1
ATOM 643 N N . GLN A 1 91 ? 3.886 0.366 -7.636 1.00 95.38 91 GLN A N 1
ATOM 644 C CA . GLN A 1 91 ? 5.060 0.749 -8.409 1.00 95.38 91 GLN A CA 1
ATOM 645 C C . GLN A 1 91 ? 4.990 0.177 -9.823 1.00 95.38 91 GLN A C 1
ATOM 647 O O . GLN A 1 91 ? 4.141 -0.659 -10.136 1.00 95.38 91 GLN A O 1
ATOM 652 N N . ARG A 1 92 ? 5.874 0.675 -10.692 1.00 92.50 92 ARG A N 1
ATOM 653 C CA . ARG A 1 92 ? 5.983 0.220 -12.085 1.00 92.50 92 ARG A CA 1
ATOM 654 C C . ARG A 1 92 ? 6.441 -1.237 -12.191 1.00 92.50 92 ARG A C 1
ATOM 656 O O . ARG A 1 92 ? 6.130 -1.893 -13.174 1.00 92.50 92 ARG A O 1
ATOM 663 N N . ASP A 1 93 ? 7.212 -1.706 -11.222 1.00 94.00 93 ASP A N 1
ATOM 664 C CA . ASP A 1 93 ? 7.789 -3.043 -11.186 1.00 94.00 93 ASP A CA 1
ATOM 665 C C . ASP A 1 93 ? 8.222 -3.380 -9.751 1.00 94.00 93 ASP A C 1
ATOM 667 O O . ASP A 1 93 ? 8.107 -2.563 -8.828 1.00 94.00 93 ASP A O 1
ATOM 671 N N . GLU A 1 94 ? 8.691 -4.611 -9.554 1.00 94.75 94 GLU A N 1
ATOM 672 C CA . GLU A 1 94 ? 9.133 -5.094 -8.246 1.00 94.75 94 GLU A CA 1
ATOM 673 C C . GLU A 1 94 ? 10.393 -4.378 -7.752 1.00 94.75 94 GLU A C 1
ATOM 675 O O . GLU A 1 94 ? 10.517 -4.130 -6.556 1.00 94.75 94 GLU A O 1
ATOM 680 N N . ALA A 1 95 ? 11.307 -3.986 -8.645 1.00 95.00 95 ALA A N 1
ATOM 681 C CA . ALA A 1 95 ? 12.545 -3.312 -8.258 1.00 95.00 95 ALA A CA 1
ATOM 682 C C . ALA A 1 95 ? 12.261 -1.920 -7.673 1.00 95.00 95 ALA A C 1
ATOM 684 O O . ALA A 1 95 ? 12.818 -1.548 -6.636 1.00 95.00 95 ALA A O 1
ATOM 685 N N . ALA A 1 96 ? 11.336 -1.175 -8.280 1.00 94.25 96 ALA A N 1
ATOM 686 C CA . ALA A 1 96 ? 10.854 0.095 -7.755 1.00 94.25 96 ALA A CA 1
ATOM 687 C C . ALA A 1 96 ? 10.135 -0.072 -6.401 1.00 94.25 96 ALA A C 1
ATOM 689 O O . ALA A 1 96 ? 10.285 0.773 -5.515 1.00 94.25 96 ALA A O 1
ATOM 690 N N . ALA A 1 97 ? 9.393 -1.168 -6.200 1.00 95.69 97 ALA A N 1
ATOM 691 C CA . ALA A 1 97 ? 8.780 -1.487 -4.908 1.00 95.69 97 ALA A CA 1
ATOM 692 C C . ALA A 1 97 ? 9.826 -1.805 -3.827 1.00 95.69 97 ALA A C 1
ATOM 694 O O . ALA A 1 97 ? 9.728 -1.278 -2.715 1.00 95.69 97 ALA A O 1
ATOM 695 N N . SER A 1 98 ? 10.857 -2.585 -4.161 1.00 96.44 98 SER A N 1
ATOM 696 C CA . SER A 1 98 ? 11.974 -2.886 -3.260 1.00 96.44 98 SER A CA 1
ATOM 697 C C . SER A 1 98 ? 12.708 -1.613 -2.839 1.00 96.44 98 SER A C 1
ATOM 699 O O . SER A 1 98 ? 12.944 -1.392 -1.652 1.00 96.44 98 SER A O 1
ATOM 701 N N . LEU A 1 99 ? 13.004 -0.726 -3.796 1.00 96.25 99 LEU A N 1
ATOM 702 C CA . LEU A 1 99 ? 13.637 0.561 -3.511 1.00 96.25 99 LEU A CA 1
ATOM 703 C C . LEU A 1 99 ? 12.780 1.411 -2.566 1.00 96.25 99 LEU A C 1
ATOM 705 O O . LEU A 1 99 ? 13.298 1.982 -1.609 1.00 96.25 99 LEU A O 1
ATOM 709 N N . LEU A 1 100 ? 11.465 1.472 -2.796 1.00 96.25 100 LEU A N 1
ATOM 710 C CA . LEU A 1 100 ? 10.558 2.213 -1.923 1.00 96.25 100 LEU A CA 1
ATOM 711 C C . LEU A 1 100 ? 10.576 1.674 -0.484 1.00 96.25 100 LEU A C 1
ATOM 713 O O . LEU A 1 100 ? 10.526 2.467 0.455 1.00 96.25 100 LEU A O 1
ATOM 717 N N . ILE A 1 101 ? 10.665 0.355 -0.288 1.00 96.25 101 ILE A N 1
ATOM 718 C CA . ILE A 1 101 ? 10.785 -0.234 1.053 1.00 96.25 101 ILE A CA 1
ATOM 719 C C . ILE A 1 101 ? 12.079 0.191 1.729 1.00 96.25 101 ILE A C 1
ATOM 721 O O . ILE A 1 101 ? 12.029 0.593 2.890 1.00 96.25 101 ILE A O 1
ATOM 725 N N . GLU A 1 102 ? 13.210 0.136 1.027 1.00 96.25 102 GLU A N 1
ATOM 726 C CA . GLU A 1 102 ? 14.495 0.539 1.603 1.00 96.25 102 GLU A CA 1
ATOM 727 C C . GLU A 1 102 ? 14.503 2.027 1.974 1.00 96.25 102 GLU A C 1
ATOM 729 O O . GLU A 1 102 ? 14.927 2.383 3.070 1.00 96.25 102 GLU A O 1
ATOM 734 N N . LEU A 1 103 ? 13.928 2.894 1.132 1.00 95.88 103 LEU A N 1
ATOM 735 C CA . LEU A 1 103 ? 13.791 4.326 1.427 1.00 95.88 103 LEU A CA 1
ATOM 736 C C . LEU A 1 103 ? 12.846 4.609 2.599 1.00 95.88 103 LEU A C 1
ATOM 738 O O . LEU A 1 103 ? 13.018 5.588 3.326 1.00 95.88 103 LEU A O 1
ATOM 742 N N . LEU A 1 104 ? 11.823 3.775 2.779 1.00 94.94 104 LEU A N 1
ATOM 743 C CA . LEU A 1 104 ? 10.896 3.906 3.890 1.00 94.94 104 LEU A CA 1
ATOM 744 C C . LEU A 1 104 ? 11.417 3.241 5.161 1.00 94.94 104 LEU A C 1
ATOM 746 O O . LEU A 1 104 ? 10.883 3.547 6.221 1.00 94.94 104 LEU A O 1
ATOM 750 N N . ARG A 1 105 ? 12.401 2.345 5.123 1.00 93.62 105 ARG A N 1
ATOM 751 C CA . ARG A 1 105 ? 12.812 1.576 6.300 1.00 93.62 105 ARG A CA 1
ATOM 752 C C . ARG A 1 105 ? 13.408 2.494 7.372 1.00 93.62 105 ARG A C 1
ATOM 754 O O . ARG A 1 105 ? 14.355 3.233 7.134 1.00 93.62 105 ARG A O 1
ATOM 761 N N . ILE A 1 106 ? 12.856 2.413 8.581 1.00 90.69 106 ILE A N 1
ATOM 762 C CA . ILE A 1 106 ? 13.373 3.096 9.771 1.00 90.69 106 ILE A CA 1
ATOM 763 C C . ILE A 1 106 ? 13.571 2.037 10.866 1.00 90.69 106 ILE A C 1
ATOM 765 O O . ILE A 1 106 ? 12.696 1.183 11.049 1.00 90.69 106 ILE A O 1
ATOM 769 N N . PRO A 1 107 ? 14.699 2.049 11.595 1.00 86.94 107 PRO A N 1
ATOM 770 C CA . PRO A 1 107 ? 14.883 1.169 12.743 1.00 86.94 107 PRO A CA 1
ATOM 771 C C . PRO A 1 107 ? 13.825 1.447 13.823 1.00 86.94 107 PRO A C 1
ATOM 773 O O . PRO A 1 107 ? 13.526 2.598 14.129 1.00 86.94 107 PRO A O 1
ATOM 776 N N . SER A 1 108 ? 13.270 0.386 14.416 1.00 87.25 108 SER A N 1
ATOM 777 C CA . SER A 1 108 ? 12.241 0.468 15.471 1.00 87.25 108 SER A CA 1
ATOM 778 C C . SER A 1 108 ? 10.945 1.192 15.064 1.00 87.25 108 SER A C 1
ATOM 780 O O . SER A 1 108 ? 10.274 1.798 15.898 1.00 87.25 108 SER A O 1
ATOM 782 N N . ASP A 1 109 ? 10.569 1.119 13.786 1.00 88.19 109 ASP A N 1
ATOM 783 C CA . ASP A 1 109 ? 9.341 1.728 13.275 1.00 88.19 109 ASP A CA 1
ATOM 784 C C . ASP A 1 109 ? 8.073 0.976 13.739 1.00 88.19 109 ASP A C 1
ATOM 786 O O . ASP A 1 109 ? 7.988 -0.248 13.583 1.00 88.19 109 ASP A O 1
ATOM 790 N N . PRO A 1 110 ? 7.047 1.667 14.279 1.00 91.06 110 PRO A N 1
ATOM 791 C CA . PRO A 1 110 ? 5.745 1.056 14.565 1.00 91.06 110 PRO A CA 1
ATOM 792 C C . PRO A 1 110 ? 4.993 0.585 13.309 1.00 91.06 110 PRO A C 1
ATOM 794 O O . PRO A 1 110 ? 4.026 -0.181 13.424 1.00 91.06 110 PRO A O 1
ATOM 797 N N . TYR A 1 111 ? 5.401 1.044 12.123 1.00 94.12 111 TYR A N 1
ATOM 798 C CA . TYR A 1 111 ? 4.863 0.585 10.852 1.00 94.12 111 TYR A CA 1
ATOM 799 C C . TYR A 1 111 ? 5.569 -0.669 10.343 1.00 94.12 111 TYR A C 1
ATOM 801 O O . TYR A 1 111 ? 6.791 -0.782 10.307 1.00 94.12 111 TYR A O 1
ATOM 809 N N . ARG A 1 112 ? 4.759 -1.614 9.875 1.00 94.25 112 ARG A N 1
ATOM 810 C CA . ARG A 1 112 ? 5.207 -2.766 9.106 1.00 94.25 112 ARG A CA 1
ATOM 811 C C . ARG A 1 112 ? 5.128 -2.419 7.623 1.00 94.25 112 ARG A C 1
ATOM 813 O O . ARG A 1 112 ? 4.065 -2.027 7.147 1.00 94.25 112 ARG A O 1
ATOM 820 N N . LEU A 1 113 ? 6.235 -2.629 6.918 1.00 95.31 113 LEU A N 1
ATOM 821 C CA . LEU A 1 113 ? 6.331 -2.575 5.461 1.00 95.31 113 LEU A CA 1
ATOM 822 C C . LEU A 1 113 ? 6.382 -4.004 4.916 1.00 95.31 113 LEU A C 1
ATOM 824 O O . LEU A 1 113 ? 7.157 -4.823 5.412 1.00 95.31 113 LEU A O 1
ATOM 828 N N . VAL A 1 114 ? 5.554 -4.307 3.920 1.00 95.62 114 VAL A N 1
ATOM 829 C CA . VAL A 1 114 ? 5.546 -5.595 3.212 1.00 95.62 114 VAL A CA 1
ATOM 830 C C . VAL A 1 114 ? 5.534 -5.334 1.715 1.00 95.62 114 VAL A C 1
ATOM 832 O O . VAL A 1 114 ? 4.769 -4.494 1.242 1.00 95.62 114 VAL A O 1
ATOM 835 N N . GLN A 1 115 ? 6.366 -6.073 0.984 1.00 95.75 115 GLN A N 1
ATOM 836 C CA . GLN A 1 115 ? 6.327 -6.122 -0.472 1.00 95.75 115 GLN A CA 1
ATOM 837 C C . GLN A 1 115 ? 5.437 -7.264 -0.942 1.00 95.75 115 GLN A C 1
ATOM 839 O O . GLN A 1 115 ? 5.526 -8.374 -0.418 1.00 95.75 115 GLN A O 1
ATOM 844 N N . ALA A 1 116 ? 4.641 -7.008 -1.969 1.00 94.69 116 ALA A N 1
ATOM 845 C CA . ALA A 1 116 ? 3.956 -8.026 -2.745 1.00 94.69 116 ALA A CA 1
ATOM 846 C C . ALA A 1 116 ? 4.061 -7.641 -4.224 1.00 94.69 116 ALA A C 1
ATOM 848 O O . ALA A 1 116 ? 3.349 -6.751 -4.687 1.00 94.69 116 ALA A O 1
ATOM 849 N N . GLY A 1 117 ? 4.987 -8.272 -4.950 1.00 94.31 117 GLY A N 1
ATOM 850 C CA . GLY A 1 117 ? 5.309 -7.898 -6.328 1.00 94.31 117 GLY A CA 1
ATOM 851 C C . GLY A 1 117 ? 5.677 -6.414 -6.444 1.00 94.31 117 GLY A C 1
ATOM 852 O O . GLY A 1 117 ? 6.572 -5.922 -5.751 1.00 94.31 117 GLY A O 1
ATOM 853 N N . ASN A 1 118 ? 4.944 -5.686 -7.288 1.00 95.75 118 ASN A N 1
ATOM 854 C CA . ASN A 1 118 ? 5.086 -4.243 -7.498 1.00 95.75 118 ASN A CA 1
ATOM 855 C C . ASN A 1 118 ? 4.365 -3.379 -6.442 1.00 95.75 118 ASN A C 1
ATOM 857 O O . ASN A 1 118 ? 4.262 -2.166 -6.619 1.00 95.75 118 ASN A O 1
ATOM 861 N N . VAL A 1 119 ? 3.831 -3.955 -5.362 1.00 97.25 119 VAL A N 1
ATOM 862 C CA . VAL A 1 119 ? 3.057 -3.222 -4.349 1.00 97.25 119 VAL A CA 1
ATOM 863 C C . VAL A 1 119 ? 3.787 -3.200 -3.019 1.00 97.25 119 VAL A C 1
ATOM 865 O O . VAL A 1 119 ? 4.253 -4.226 -2.526 1.00 97.25 119 VAL A O 1
ATOM 868 N N . VAL A 1 120 ? 3.822 -2.023 -2.399 1.00 97.56 120 VAL A N 1
ATOM 869 C CA . VAL A 1 120 ? 4.257 -1.845 -1.012 1.00 97.56 120 VAL A CA 1
ATOM 870 C C . VAL A 1 120 ? 3.039 -1.584 -0.141 1.00 97.56 120 VAL A C 1
ATOM 872 O O . VAL A 1 120 ? 2.274 -0.652 -0.391 1.00 97.56 120 VAL A O 1
ATOM 875 N N . VAL A 1 121 ? 2.873 -2.396 0.897 1.00 97.50 121 VAL A N 1
ATOM 876 C CA . VAL A 1 121 ? 1.815 -2.272 1.901 1.00 97.50 121 VAL A CA 1
ATOM 877 C C . VAL A 1 121 ? 2.432 -1.788 3.208 1.00 97.50 121 VAL A C 1
ATOM 879 O O . VAL A 1 121 ? 3.381 -2.387 3.714 1.00 97.50 121 VAL A O 1
ATOM 882 N N . MET A 1 122 ? 1.880 -0.715 3.769 1.00 96.81 122 MET A N 1
ATOM 883 C CA . MET A 1 122 ? 2.294 -0.120 5.035 1.00 96.81 122 MET A CA 1
ATOM 884 C C . MET A 1 122 ? 1.121 -0.038 6.004 1.00 96.81 122 MET A C 1
ATOM 886 O O . MET A 1 122 ? 0.095 0.573 5.714 1.00 96.81 122 MET A O 1
ATOM 890 N N . SER A 1 123 ? 1.280 -0.624 7.183 1.00 96.38 123 SER A N 1
ATOM 891 C CA . SER A 1 123 ? 0.236 -0.674 8.214 1.00 96.38 123 SER A CA 1
ATOM 892 C C . SER A 1 123 ? 0.859 -0.689 9.603 1.00 96.38 123 SER A C 1
ATOM 894 O O . SER A 1 123 ? 1.984 -1.172 9.763 1.00 96.38 123 SER A O 1
ATOM 896 N N . ARG A 1 124 ? 0.152 -0.221 10.635 1.00 95.31 124 ARG A N 1
ATOM 897 C CA . ARG A 1 124 ? 0.641 -0.390 12.009 1.00 95.31 124 ARG A CA 1
ATOM 898 C C . ARG A 1 124 ? 0.377 -1.815 12.480 1.00 95.31 124 ARG A C 1
ATOM 900 O O . ARG A 1 124 ? -0.382 -2.576 11.883 1.00 95.31 124 ARG A O 1
ATOM 907 N N . ARG A 1 125 ? 0.993 -2.186 13.603 1.00 93.56 125 ARG A N 1
ATOM 908 C CA . ARG A 1 125 ? 0.750 -3.487 14.245 1.00 93.56 125 ARG A CA 1
ATOM 909 C C . ARG A 1 125 ? -0.699 -3.669 14.720 1.00 93.56 125 ARG A C 1
ATOM 911 O O . ARG A 1 125 ? -1.121 -4.815 14.838 1.00 93.56 125 ARG A O 1
ATOM 918 N N . ALA A 1 126 ? -1.413 -2.580 15.006 1.00 94.56 126 ALA A N 1
ATOM 919 C CA . ALA A 1 126 ? -2.826 -2.615 15.382 1.00 94.56 126 ALA A CA 1
ATOM 920 C C . ALA A 1 126 ? -3.728 -2.971 14.183 1.00 94.56 126 ALA A C 1
ATOM 922 O O . ALA A 1 126 ? -4.628 -3.784 14.335 1.00 94.56 126 ALA A O 1
ATOM 923 N N . ASP A 1 127 ? -3.398 -2.492 12.978 1.00 95.50 127 ASP A N 1
ATOM 924 C CA . ASP A 1 127 ? -4.203 -2.648 11.752 1.00 95.50 127 ASP A CA 1
ATOM 925 C C . ASP A 1 127 ? -3.999 -4.011 11.039 1.00 95.50 127 ASP A C 1
ATOM 927 O O . ASP A 1 127 ? -4.086 -4.119 9.812 1.00 95.50 127 ASP A O 1
ATOM 931 N N . ARG A 1 128 ? -3.643 -5.081 11.770 1.00 94.44 128 ARG A N 1
ATOM 932 C CA . ARG A 1 128 ? -3.278 -6.385 11.166 1.00 94.44 128 ARG A CA 1
ATOM 933 C C . ARG A 1 128 ? -4.424 -7.043 10.401 1.00 94.44 128 ARG A C 1
ATOM 935 O O . ARG A 1 128 ? -4.164 -7.731 9.415 1.00 94.44 128 ARG A O 1
ATOM 942 N N . ALA A 1 129 ? -5.659 -6.865 10.865 1.00 94.62 129 ALA A N 1
ATOM 943 C CA . ALA A 1 129 ? -6.836 -7.426 10.210 1.00 94.62 129 ALA A CA 1
ATOM 944 C C . ALA A 1 129 ? -7.064 -6.762 8.845 1.00 94.62 129 ALA A C 1
ATOM 946 O O . ALA A 1 129 ? -7.193 -7.450 7.835 1.00 94.62 129 ALA A O 1
ATOM 947 N N . ALA A 1 130 ? -7.008 -5.430 8.779 1.00 95.88 130 ALA A N 1
ATOM 948 C CA . ALA A 1 130 ? -7.064 -4.723 7.505 1.00 95.88 130 ALA A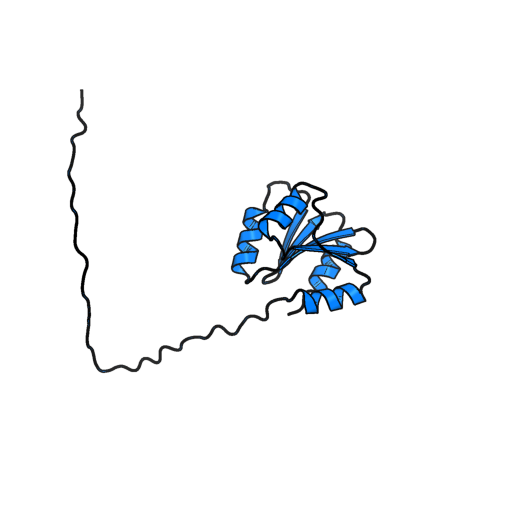 CA 1
ATOM 949 C C . ALA A 1 130 ? -5.876 -5.061 6.593 1.00 95.88 130 ALA A C 1
ATOM 951 O O . ALA A 1 130 ? -6.062 -5.246 5.391 1.00 95.88 130 ALA A O 1
ATOM 952 N N . HIS A 1 131 ? -4.670 -5.209 7.151 1.00 97.00 131 HIS A N 1
ATOM 953 C CA . HIS A 1 131 ? -3.488 -5.613 6.388 1.00 97.00 131 HIS A CA 1
ATOM 954 C C . HIS A 1 131 ? -3.693 -6.948 5.660 1.00 97.00 131 HIS A C 1
ATOM 956 O O . HIS A 1 131 ? -3.415 -7.040 4.464 1.00 97.00 131 HIS A O 1
ATOM 962 N N . SER A 1 132 ? -4.196 -7.979 6.347 1.00 96.62 132 SER A N 1
ATOM 963 C CA . SER A 1 132 ? -4.402 -9.293 5.726 1.00 96.62 132 SER A CA 1
ATOM 964 C C . SER A 1 132 ? -5.464 -9.244 4.628 1.00 96.62 132 SER A C 1
ATOM 966 O O . SER A 1 132 ? -5.268 -9.829 3.565 1.00 96.62 132 SER A O 1
ATOM 968 N N . VAL A 1 133 ? -6.548 -8.490 4.834 1.00 97.50 133 VAL A N 1
ATOM 969 C CA . VAL A 1 133 ? -7.574 -8.266 3.805 1.00 97.50 133 VAL A CA 1
ATOM 970 C C . VAL A 1 133 ? -6.976 -7.586 2.576 1.00 97.50 133 VAL A C 1
ATOM 972 O O . VAL A 1 133 ? -7.239 -8.019 1.456 1.00 97.50 133 VAL A O 1
ATOM 975 N N . VAL A 1 134 ? -6.139 -6.563 2.772 1.00 97.44 134 VAL A N 1
ATOM 976 C CA . VAL A 1 134 ? -5.465 -5.858 1.676 1.00 97.44 134 VAL A CA 1
ATOM 977 C C . VAL A 1 134 ? -4.569 -6.796 0.879 1.00 97.44 134 VAL A C 1
ATOM 979 O O . VAL A 1 134 ? -4.724 -6.867 -0.338 1.00 97.44 134 VAL A O 1
ATOM 982 N N . VAL A 1 135 ? -3.692 -7.550 1.546 1.00 96.94 135 VAL A N 1
ATOM 983 C CA . VAL A 1 135 ? -2.788 -8.504 0.883 1.00 96.94 135 VAL A CA 1
ATOM 984 C C . VAL A 1 135 ? -3.580 -9.570 0.117 1.00 96.94 135 VAL A C 1
ATOM 986 O O . VAL A 1 135 ? -3.294 -9.835 -1.047 1.00 96.94 135 VAL A O 1
ATOM 989 N N . ASN A 1 136 ? -4.645 -10.110 0.714 1.00 97.31 136 ASN A N 1
ATOM 990 C CA . ASN A 1 136 ? -5.503 -11.111 0.072 1.00 97.31 136 ASN A CA 1
ATOM 991 C C . ASN A 1 136 ? -6.296 -10.569 -1.124 1.00 97.31 136 ASN A C 1
ATOM 993 O O . ASN A 1 136 ? -6.757 -11.359 -1.954 1.00 97.31 136 ASN A O 1
ATOM 997 N N . CYS A 1 137 ? -6.471 -9.251 -1.219 1.00 97.44 137 CYS A N 1
ATOM 998 C CA . CYS A 1 137 ? -7.164 -8.587 -2.318 1.00 97.44 137 CYS A CA 1
ATOM 999 C C . CYS A 1 137 ? -6.241 -8.087 -3.435 1.00 97.44 137 CYS A C 1
ATOM 1001 O O . CYS A 1 137 ? -6.761 -7.574 -4.425 1.00 97.44 137 CYS A O 1
ATOM 1003 N N . LEU A 1 138 ? -4.917 -8.233 -3.319 1.00 96.56 138 LEU A N 1
ATOM 1004 C CA . LEU A 1 138 ? -3.995 -7.850 -4.389 1.00 96.56 138 LEU A CA 1
ATOM 1005 C C . LEU A 1 138 ? -4.258 -8.701 -5.636 1.00 96.56 138 LEU A C 1
ATOM 1007 O O . LEU A 1 138 ? -4.237 -9.932 -5.576 1.00 96.56 138 LEU A O 1
ATOM 1011 N N . ARG A 1 139 ? -4.572 -8.045 -6.756 1.00 95.81 139 ARG A N 1
ATOM 1012 C CA . ARG A 1 139 ? -4.878 -8.695 -8.040 1.00 95.81 139 ARG A CA 1
ATOM 1013 C C . ARG A 1 139 ? -4.191 -7.970 -9.198 1.00 95.81 139 ARG A C 1
ATOM 1015 O O . ARG A 1 139 ? -4.103 -6.739 -9.123 1.00 95.81 139 ARG A O 1
ATOM 1022 N N . PRO A 1 140 ? -3.668 -8.708 -10.189 1.00 92.19 140 PRO A N 1
ATOM 1023 C CA . PRO A 1 140 ? -3.169 -8.117 -11.421 1.00 92.19 140 PRO A CA 1
ATOM 1024 C C . PRO A 1 140 ? -4.264 -7.377 -12.184 1.00 92.19 140 PRO A C 1
ATOM 1026 O O . PRO A 1 140 ? -5.450 -7.758 -12.066 1.00 92.19 140 PRO A O 1
#

Nearest PDB structures (foldseek):
  1ise-assembly1_A  TM=3.434E-01  e=1.551E-01  Escherichia coli
  4kb2-assembly1_A  TM=3.922E-01  e=8.467E-01  Mycobacterium tuberculosis
  1is1-assembly1_A  TM=3.554E-01  e=6.253E-01  Vibrio parahaemolyticus
  8dy9-assembly1_I  TM=4.347E-01  e=1.375E+00  Streptomyces venezuelae
  1wqf-assembly1_A  TM=3.456E-01  e=7.969E-01  Mycobacterium tuberculosis